Protein AF-A0A7S1Z3T4-F1 (afdb_monomer)

Radius of gyration: 17.26 Å; Cα contacts (8 Å, |Δi|>4): 276; chains: 1; bounding box: 47×29×52 Å

Nearest PDB structures (foldseek):
  5zon-assembly1_B  TM=7.921E-01  e=7.558E-06  Mycobacterium tuberculosis H37Rv
  5yht-assembly1_B  TM=8.057E-01  e=1.072E-04  Mycobacterium tuberculosis H37Rv
  2r8t-assembly1_A  TM=5.528E-01  e=3.075E-02  unclassified
  7txb-assembly2_A  TM=4.928E-01  e=1.270E-02  Mycobacterium tuberculosis
  5a5l-assembly1_A  TM=4.448E-01  e=6.261E-03  Thermosynechococcus vestitus

InterPro domains:
  IPR000760 Inositol monophosphatase-like [PF00459] (2-165)

Foldseek 3Di:
DPLVVVQVLQVVLFQVLLVLLVVQFQVLVVCVPPDNSVVSLLVSQVVSLVSSCVSCCVSAVQAAEAEPNVFDDDPVRVVVSVVCNLCVVPPPDDPDPCPDWHKYKYWYSWAPSVCRSNNHLPIWTKIWIWTADDPPDPDNDIDTAKIWTARSVVRDIDIDGVPGD

Mean predicted aligned error: 7.58 Å

Sequence (165 aa):
RDLQSVLRVAEQAAYEAGEIMTRTAGKIAVAKTKSNARDLVTDSDVKCQGVIKRVISEAFPNDVFLGEEDVGAGSEASALALKDALLEGKDSNCDNDDQKERLLWIVDPIDGTTNFQAGLPLFCASIGVVSLPTSSSSSSIPEVVAGVIYNPVLGEMTSSIRGGG

pLDDT: mean 82.82, std 16.54, range [43.22, 98.75]

Organism: NCBI:txid49249

Secondary structure (DSSP, 8-state):
--HHHHHHHHHHHHHHHHHHHHHHTTHHHHGGGTS-HHHHHHHHHHHHHHHHHHHHHHH-TTSEEEEGGGS-SSHHHHHHHHHHHHHGGG-S----S--PPPEEEEEEEEETHHHHHHT-S--EEEEEEEEPP-TT-S-SS-EEEEEEEEETTTTEEEEEETTT-

Solvent-accessible surface area (backbone atoms only — not comparable to full-atom values): 9166 Å² total; per-residue (Å²): 127,68,60,68,63,51,46,54,51,50,50,49,20,33,50,61,23,27,62,52,46,71,75,47,46,26,54,37,55,70,36,64,84,82,49,66,46,66,62,57,46,55,53,48,40,54,52,20,40,52,48,28,50,49,52,47,40,73,78,40,72,81,42,41,80,46,44,56,92,80,43,60,90,54,72,66,41,50,54,47,56,52,48,48,63,66,51,74,74,66,77,89,81,71,98,59,94,75,81,68,83,39,39,39,39,42,33,38,46,52,45,44,56,70,30,30,40,67,46,44,84,59,36,28,24,37,40,40,32,28,41,48,56,49,101,85,46,95,45,90,61,70,40,77,42,34,39,33,40,28,28,54,78,78,70,45,73,52,68,38,38,66,95,67,99

Structure (mmCIF, N/CA/C/O backbone):
data_AF-A0A7S1Z3T4-F1
#
_entry.id   AF-A0A7S1Z3T4-F1
#
loop_
_atom_site.group_PDB
_atom_site.id
_atom_site.type_symbol
_atom_site.label_atom_id
_atom_site.label_alt_id
_atom_site.label_comp_id
_atom_site.label_asym_id
_atom_site.label_entity_id
_atom_site.label_seq_id
_atom_site.pdbx_PDB_ins_code
_atom_site.Cartn_x
_atom_site.Cartn_y
_atom_sit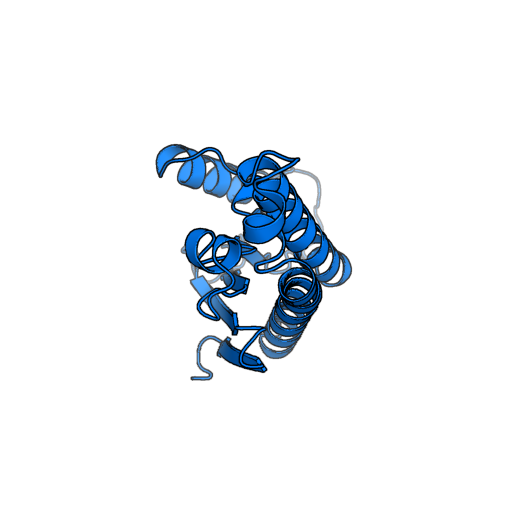e.Cartn_z
_atom_site.occupancy
_atom_site.B_iso_or_equiv
_atom_site.auth_seq_id
_atom_site.auth_comp_id
_atom_site.auth_asym_id
_atom_site.auth_atom_id
_atom_site.pdbx_PDB_model_num
ATOM 1 N N . ARG A 1 1 ? 10.746 -3.317 -16.299 1.00 79.31 1 ARG A N 1
ATOM 2 C CA . ARG A 1 1 ? 10.196 -4.497 -15.553 1.00 79.31 1 ARG A CA 1
ATOM 3 C C . ARG A 1 1 ? 8.751 -4.748 -16.014 1.00 79.31 1 ARG A C 1
ATOM 5 O O . ARG A 1 1 ? 8.148 -3.795 -16.482 1.00 79.31 1 ARG A O 1
ATOM 12 N N . ASP A 1 2 ? 8.180 -5.959 -15.911 1.00 90.00 2 ASP A N 1
ATOM 13 C CA . ASP A 1 2 ? 6.739 -6.162 -16.190 1.00 90.00 2 ASP A CA 1
ATOM 14 C C . ASP A 1 2 ? 5.878 -5.434 -15.141 1.00 90.00 2 ASP A C 1
ATOM 16 O O . ASP A 1 2 ? 5.892 -5.813 -13.968 1.00 90.00 2 ASP A O 1
ATOM 20 N N . LEU A 1 3 ? 5.132 -4.404 -15.555 1.00 92.94 3 LEU A N 1
ATOM 21 C CA . LEU A 1 3 ? 4.294 -3.603 -14.655 1.00 92.94 3 LEU A CA 1
ATOM 22 C C . LEU A 1 3 ? 3.126 -4.398 -14.067 1.00 92.94 3 LEU A C 1
ATOM 24 O O . LEU A 1 3 ? 2.694 -4.096 -12.959 1.00 92.94 3 LEU A O 1
ATOM 28 N N . GLN A 1 4 ? 2.659 -5.450 -14.744 1.00 95.56 4 GLN A N 1
ATOM 29 C CA . GLN A 1 4 ? 1.612 -6.312 -14.195 1.00 95.56 4 GLN A CA 1
ATOM 30 C C . GLN A 1 4 ? 2.127 -7.112 -12.994 1.00 95.56 4 GLN A C 1
ATOM 32 O O . GLN A 1 4 ? 1.425 -7.263 -11.997 1.00 95.56 4 GLN A O 1
ATOM 37 N N . SER A 1 5 ? 3.373 -7.596 -13.041 1.00 95.56 5 SER A N 1
ATOM 38 C CA . SER A 1 5 ? 4.013 -8.211 -11.871 1.00 95.56 5 SER A CA 1
ATOM 39 C C . SER A 1 5 ? 4.176 -7.239 -10.700 1.00 95.56 5 SER A C 1
ATOM 41 O O . SER A 1 5 ? 3.948 -7.627 -9.558 1.00 95.56 5 SER A O 1
ATOM 43 N N . VAL A 1 6 ? 4.516 -5.978 -10.983 1.00 96.44 6 VAL A N 1
ATOM 44 C CA . VAL A 1 6 ? 4.666 -4.921 -9.971 1.00 96.44 6 VAL A CA 1
ATOM 45 C C . VAL A 1 6 ? 3.327 -4.630 -9.301 1.00 96.44 6 VAL A C 1
ATOM 47 O O . VAL A 1 6 ? 3.257 -4.618 -8.075 1.00 96.44 6 VAL A O 1
ATOM 50 N N . LEU A 1 7 ? 2.266 -4.468 -10.097 1.00 97.44 7 LEU A N 1
ATOM 51 C CA . LEU A 1 7 ? 0.920 -4.213 -9.594 1.00 97.44 7 LEU A CA 1
ATOM 52 C C . LEU A 1 7 ? 0.443 -5.336 -8.672 1.00 97.44 7 LEU A C 1
ATOM 54 O O . LEU A 1 7 ? 0.034 -5.057 -7.554 1.00 97.44 7 LEU A O 1
ATOM 58 N N . ARG A 1 8 ? 0.590 -6.603 -9.082 1.00 98.19 8 ARG A N 1
ATOM 59 C CA . ARG A 1 8 ? 0.176 -7.752 -8.256 1.00 98.19 8 ARG A CA 1
ATOM 60 C C . ARG A 1 8 ? 0.863 -7.785 -6.892 1.00 98.19 8 ARG A C 1
ATOM 62 O O . ARG A 1 8 ? 0.231 -8.124 -5.898 1.00 98.19 8 ARG A O 1
ATOM 69 N N . VAL A 1 9 ? 2.151 -7.441 -6.836 1.00 98.50 9 VAL A N 1
ATOM 70 C CA . VAL A 1 9 ? 2.892 -7.365 -5.566 1.00 98.50 9 VAL A CA 1
ATOM 71 C C . VAL A 1 9 ? 2.387 -6.201 -4.713 1.00 98.50 9 VAL A C 1
ATOM 73 O O . VAL A 1 9 ? 2.207 -6.374 -3.511 1.00 98.50 9 VAL A O 1
ATOM 76 N N . ALA A 1 10 ? 2.110 -5.043 -5.320 1.00 98.44 10 ALA A N 1
ATOM 77 C CA . ALA A 1 10 ? 1.526 -3.899 -4.622 1.00 98.44 10 ALA A CA 1
ATOM 78 C C . ALA A 1 10 ? 0.142 -4.235 -4.032 1.00 98.44 10 ALA A C 1
ATOM 80 O O . ALA A 1 10 ? -0.113 -3.978 -2.859 1.00 98.44 10 ALA A O 1
ATOM 81 N N . GLU A 1 11 ? -0.727 -4.864 -4.824 1.00 98.69 11 GLU A N 1
ATOM 82 C CA . GLU A 1 11 ? -2.065 -5.307 -4.417 1.00 98.69 11 GLU A CA 1
ATOM 83 C C . GLU A 1 11 ? -1.996 -6.327 -3.276 1.00 98.69 11 GLU A C 1
ATOM 85 O O . GLU A 1 11 ? -2.700 -6.182 -2.275 1.00 98.69 11 GLU A O 1
ATOM 90 N N . GLN A 1 12 ? -1.100 -7.316 -3.374 1.00 98.75 12 GLN A N 1
ATOM 91 C CA . GLN A 1 12 ? -0.876 -8.282 -2.299 1.00 98.75 12 GLN A CA 1
ATOM 92 C C . GLN A 1 12 ? -0.398 -7.597 -1.014 1.00 98.75 12 GLN A C 1
ATOM 94 O O . GLN A 1 12 ? -0.926 -7.873 0.063 1.00 98.75 12 GLN A O 1
ATOM 99 N N . ALA A 1 13 ? 0.580 -6.697 -1.114 1.00 98.69 13 ALA A N 1
ATOM 100 C CA . ALA A 1 13 ? 1.125 -5.997 0.042 1.00 98.69 13 ALA A CA 1
ATOM 101 C C . ALA A 1 13 ? 0.051 -5.146 0.744 1.00 98.69 13 ALA A C 1
ATOM 103 O O . ALA A 1 13 ? -0.089 -5.210 1.967 1.00 98.69 13 ALA A O 1
ATOM 104 N N . ALA A 1 14 ? -0.754 -4.412 -0.031 1.00 98.69 14 ALA A N 1
ATOM 105 C CA . ALA A 1 14 ? -1.878 -3.634 0.482 1.00 98.69 14 ALA A CA 1
ATOM 106 C C . ALA A 1 14 ? -2.938 -4.532 1.143 1.00 98.69 14 ALA A C 1
ATOM 108 O O . ALA A 1 14 ? -3.415 -4.224 2.237 1.00 98.69 14 ALA A O 1
ATOM 109 N N . TYR A 1 15 ? -3.271 -5.668 0.520 1.00 98.69 15 TYR A N 1
ATOM 110 C CA . TYR A 1 15 ? -4.219 -6.636 1.069 1.00 98.69 15 TYR A CA 1
ATOM 111 C C . TYR A 1 15 ? -3.764 -7.188 2.428 1.00 98.69 15 TYR A C 1
ATOM 113 O O 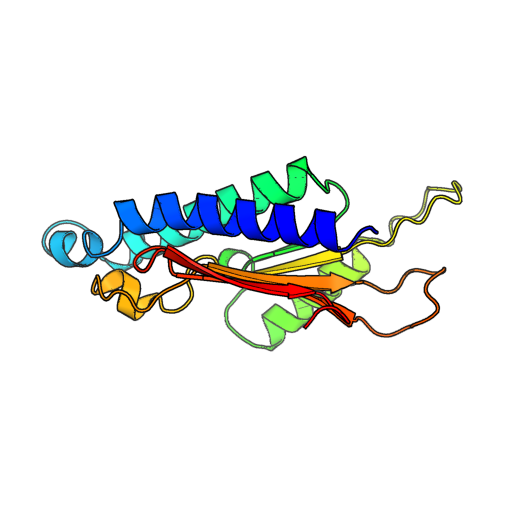. TYR A 1 15 ? -4.533 -7.178 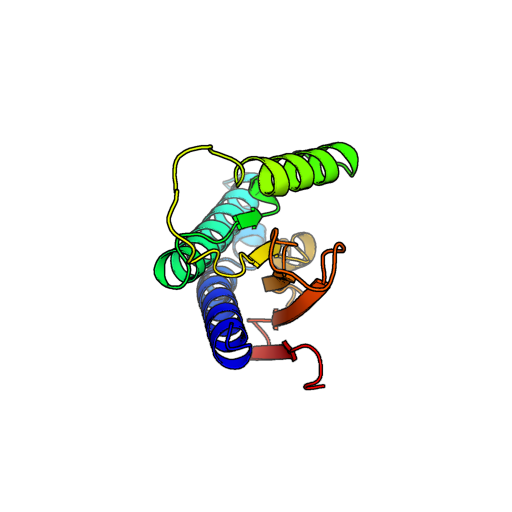3.392 1.00 98.69 15 TYR A O 1
ATOM 121 N N . GLU A 1 16 ? -2.501 -7.611 2.535 1.00 98.56 16 GLU A N 1
ATOM 122 C CA . GLU A 1 16 ? -1.937 -8.142 3.782 1.00 98.56 16 GLU A CA 1
ATOM 123 C C . GLU A 1 16 ? -1.886 -7.088 4.901 1.00 98.56 16 GLU A C 1
ATOM 125 O O . GLU A 1 16 ? -2.143 -7.416 6.063 1.00 98.56 16 GLU A O 1
ATOM 130 N N . ALA A 1 17 ? -1.628 -5.818 4.573 1.00 98.12 17 ALA A N 1
ATOM 131 C CA . ALA A 1 17 ? -1.758 -4.720 5.532 1.00 98.12 17 ALA A CA 1
ATOM 132 C C . ALA A 1 17 ? -3.214 -4.528 5.983 1.00 98.12 17 ALA A C 1
ATOM 134 O O . ALA A 1 17 ? -3.494 -4.406 7.176 1.00 98.12 17 ALA A O 1
ATOM 135 N N . GLY A 1 18 ? -4.167 -4.583 5.053 1.00 97.62 18 GLY A N 1
ATOM 136 C CA . GLY A 1 18 ? -5.591 -4.462 5.356 1.00 97.62 18 GLY A CA 1
ATOM 137 C C . GLY A 1 18 ? -6.126 -5.539 6.308 1.00 97.62 18 GLY A C 1
ATOM 138 O O . GLY A 1 18 ? -6.964 -5.254 7.169 1.00 97.62 18 GLY A O 1
ATOM 139 N N . GLU A 1 19 ? -5.594 -6.759 6.236 1.00 97.06 19 GLU A N 1
ATOM 140 C CA . GLU A 1 19 ? -5.876 -7.829 7.205 1.00 97.06 19 GLU A CA 1
ATOM 141 C C . GLU A 1 19 ? -5.432 -7.467 8.633 1.00 97.06 19 GLU A C 1
ATOM 143 O O . GLU A 1 19 ? -6.025 -7.917 9.617 1.00 97.06 19 GLU A O 1
ATOM 148 N N . ILE A 1 20 ? -4.376 -6.669 8.787 1.00 95.31 20 ILE A N 1
ATOM 149 C CA . ILE A 1 20 ? -3.951 -6.155 10.094 1.00 95.31 20 ILE A CA 1
ATOM 150 C C . ILE A 1 20 ? -4.917 -5.055 10.538 1.00 95.31 20 ILE A C 1
ATOM 152 O O . ILE A 1 20 ? -5.450 -5.135 11.649 1.00 95.31 20 ILE A O 1
ATOM 156 N N . MET A 1 21 ? -5.212 -4.093 9.659 1.00 95.00 21 MET A N 1
ATOM 157 C CA . MET A 1 21 ? -6.090 -2.959 9.964 1.00 95.00 21 MET A CA 1
ATOM 158 C C . MET A 1 21 ? -7.481 -3.395 10.433 1.00 95.00 21 MET A C 1
ATOM 160 O O . MET A 1 21 ? -7.982 -2.900 11.441 1.00 95.00 21 MET A O 1
ATOM 164 N N . THR A 1 22 ? -8.114 -4.352 9.750 1.00 93.31 22 THR A N 1
ATOM 165 C CA . THR A 1 22 ? -9.467 -4.828 10.106 1.00 93.31 22 THR A CA 1
ATOM 166 C C . THR A 1 22 ? -9.524 -5.464 11.494 1.00 93.31 22 THR A C 1
ATOM 168 O O . THR A 1 22 ? -10.562 -5.435 12.159 1.00 93.31 22 THR A O 1
ATOM 171 N N . ARG A 1 23 ? -8.404 -6.007 11.984 1.00 90.50 23 ARG A N 1
ATOM 172 C CA . ARG A 1 23 ? -8.319 -6.618 13.316 1.00 90.50 23 ARG A CA 1
ATOM 173 C C . ARG A 1 23 ? -8.101 -5.599 14.426 1.00 90.50 23 ARG A C 1
ATOM 175 O O . ARG A 1 23 ? -8.382 -5.944 15.578 1.00 90.50 23 ARG A O 1
ATOM 182 N N . THR A 1 24 ? -7.626 -4.394 14.128 1.00 87.12 24 THR A N 1
ATOM 183 C CA . THR A 1 24 ? -7.221 -3.389 15.127 1.00 87.12 24 THR A CA 1
ATOM 184 C C . THR A 1 24 ? -8.052 -2.102 15.088 1.00 87.12 24 THR A C 1
ATOM 186 O O . THR A 1 24 ? -8.191 -1.455 16.131 1.00 87.12 24 THR A O 1
ATOM 189 N N . ALA A 1 25 ? -8.686 -1.774 13.957 1.00 85.25 25 ALA A N 1
ATOM 190 C CA . ALA A 1 25 ? -9.523 -0.585 13.783 1.00 85.25 25 ALA A CA 1
ATOM 191 C C . ALA A 1 25 ? -10.609 -0.464 14.866 1.00 85.25 25 ALA A C 1
ATOM 193 O O . ALA A 1 25 ? -11.246 -1.447 15.255 1.00 85.25 25 ALA A O 1
ATOM 194 N N . GLY A 1 26 ? -10.809 0.747 15.398 1.00 73.56 26 GLY A N 1
ATOM 195 C CA . GLY A 1 26 ? -11.815 1.045 16.430 1.00 73.56 26 GLY A CA 1
ATOM 196 C C . GLY A 1 26 ? -11.580 0.406 17.812 1.00 73.56 2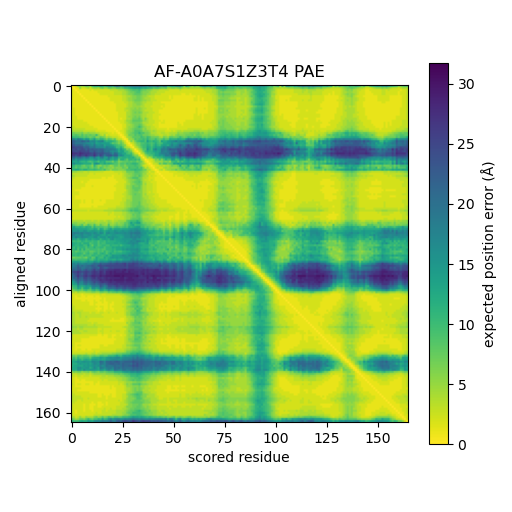6 GLY A C 1
ATOM 197 O O . GLY A 1 26 ? -12.064 0.930 18.819 1.00 73.56 26 GLY A O 1
ATOM 198 N N . LYS A 1 27 ? -10.773 -0.659 17.927 1.00 71.38 27 LYS A N 1
ATOM 199 C CA . LYS A 1 27 ? -10.372 -1.241 19.225 1.00 71.38 27 LYS A CA 1
ATOM 200 C C . LYS A 1 27 ? -9.494 -0.279 20.029 1.00 71.38 27 LYS A C 1
ATOM 202 O O . LYS A 1 27 ? -9.501 -0.313 21.257 1.00 71.38 27 LYS A O 1
ATOM 207 N N . ILE A 1 28 ? -8.829 0.638 19.333 1.00 61.19 28 ILE A N 1
ATOM 208 C CA . ILE A 1 28 ? -8.048 1.749 19.884 1.00 61.19 28 ILE A CA 1
ATOM 209 C C . ILE A 1 28 ? -8.949 2.746 20.631 1.00 61.19 28 ILE A C 1
ATOM 211 O O . ILE A 1 28 ? -8.613 3.185 21.732 1.00 61.19 28 ILE A O 1
ATOM 215 N N . ALA A 1 29 ? -10.134 3.059 20.090 1.00 55.97 29 ALA A N 1
ATOM 216 C CA . ALA A 1 29 ? -11.106 3.928 20.753 1.00 55.97 29 ALA A CA 1
ATOM 217 C C . ALA A 1 29 ? -11.713 3.291 22.015 1.00 55.97 29 ALA A C 1
ATOM 219 O O . ALA A 1 29 ? -11.966 4.001 22.990 1.00 55.97 29 ALA A O 1
ATOM 220 N N . VAL A 1 30 ? -11.907 1.966 22.028 1.00 55.03 30 VAL A N 1
ATOM 221 C CA . VAL A 1 30 ? -12.422 1.219 23.195 1.00 55.03 30 VAL A CA 1
ATOM 222 C C . VAL A 1 30 ? -11.367 1.110 24.306 1.00 55.03 30 VAL A C 1
ATOM 224 O O . VAL A 1 30 ? -11.696 1.177 25.492 1.00 55.03 30 VAL A O 1
ATOM 227 N N . ALA A 1 31 ? -10.084 1.028 23.942 1.00 52.34 31 ALA A N 1
ATOM 228 C CA . ALA A 1 31 ? -8.959 0.938 24.875 1.00 52.34 31 ALA A CA 1
ATOM 229 C C . ALA A 1 31 ? -8.613 2.255 25.606 1.00 52.34 31 ALA A C 1
ATOM 231 O O . ALA A 1 31 ? -7.735 2.250 26.475 1.00 52.34 31 ALA A O 1
ATOM 232 N N . LYS A 1 32 ? -9.350 3.354 25.346 1.00 50.97 32 LYS A N 1
ATOM 233 C CA . LYS A 1 32 ? -9.231 4.673 26.016 1.00 50.97 32 LYS A CA 1
ATOM 234 C C . LYS A 1 32 ? -9.224 4.628 27.552 1.00 50.97 32 LYS A C 1
ATOM 236 O O . LYS A 1 32 ? -8.887 5.621 28.184 1.00 50.97 32 LYS A O 1
ATOM 241 N N . THR A 1 33 ? -9.606 3.507 28.161 1.00 51.47 33 THR A N 1
ATOM 242 C CA . THR A 1 33 ? -9.640 3.322 29.617 1.00 51.47 33 THR A CA 1
ATOM 243 C C . THR A 1 33 ? -8.382 2.682 30.217 1.00 51.47 33 THR A C 1
ATOM 245 O O . THR A 1 33 ? -8.280 2.665 31.442 1.00 51.47 33 THR A O 1
ATOM 248 N N . LYS A 1 34 ? -7.424 2.162 29.424 1.00 52.75 34 LYS A N 1
ATOM 249 C CA . LYS A 1 34 ? -6.225 1.467 29.958 1.00 52.75 34 LYS A CA 1
ATOM 250 C C . LYS A 1 34 ? -4.903 1.688 29.199 1.00 52.75 34 LYS A C 1
ATOM 252 O O . LYS A 1 34 ? -3.857 1.445 29.791 1.00 52.75 34 LYS A O 1
ATOM 257 N N . SER A 1 35 ? -4.914 2.158 27.949 1.00 53.34 35 SER A N 1
ATOM 258 C CA . SER A 1 35 ? -3.706 2.410 27.135 1.00 53.34 35 SER A CA 1
ATOM 259 C C . SER A 1 35 ? -3.845 3.699 26.319 1.00 53.34 35 SER A C 1
ATOM 261 O O . SER A 1 35 ? -4.945 4.028 25.871 1.00 53.34 35 SER A O 1
ATOM 263 N N . ASN A 1 36 ? -2.751 4.440 26.120 1.00 63.72 36 ASN A N 1
ATOM 264 C CA . ASN A 1 36 ? -2.769 5.670 25.331 1.00 63.72 36 ASN A CA 1
ATOM 265 C C . ASN A 1 36 ? -3.058 5.326 23.860 1.00 63.72 36 ASN A C 1
ATOM 267 O O . ASN A 1 36 ? -2.333 4.555 23.240 1.00 63.72 36 ASN A O 1
ATOM 271 N N . ALA A 1 37 ? -4.145 5.868 23.310 1.00 60.75 37 ALA A N 1
ATOM 272 C CA . ALA A 1 37 ? -4.633 5.532 21.971 1.00 60.75 37 ALA A CA 1
ATOM 273 C C . ALA A 1 37 ? -3.591 5.783 20.869 1.00 60.75 37 ALA A C 1
ATOM 275 O O . ALA A 1 37 ? -3.580 5.064 19.878 1.00 60.75 37 ALA A O 1
ATOM 276 N N . ARG A 1 38 ? -2.704 6.768 21.061 1.00 65.69 38 ARG A N 1
ATOM 277 C CA . ARG A 1 38 ? -1.605 7.055 20.131 1.00 65.69 38 ARG A CA 1
ATOM 278 C C . ARG A 1 38 ? -0.624 5.890 20.003 1.00 65.69 38 ARG A C 1
ATOM 280 O O . ARG A 1 38 ? -0.235 5.567 18.894 1.00 65.69 38 ARG A O 1
ATOM 287 N N . ASP A 1 39 ? -0.313 5.210 21.103 1.00 67.69 39 ASP A N 1
ATOM 288 C CA . ASP A 1 39 ? 0.680 4.130 21.102 1.00 67.69 39 ASP A CA 1
ATOM 289 C C . ASP A 1 39 ? 0.183 2.903 20.315 1.00 67.69 39 ASP A C 1
ATOM 291 O O . ASP A 1 39 ? 0.956 2.234 19.638 1.00 67.69 39 ASP A O 1
ATOM 295 N N . LEU A 1 40 ? -1.126 2.621 20.357 1.00 69.50 40 LEU A N 1
ATOM 296 C CA . LEU A 1 40 ? -1.737 1.510 19.608 1.00 69.50 40 LEU A CA 1
ATOM 297 C C . LEU A 1 40 ? -1.831 1.771 18.101 1.00 69.50 40 LEU A C 1
ATOM 299 O O . LEU A 1 40 ? -1.898 0.834 17.304 1.00 69.50 40 LEU A O 1
ATOM 303 N N . VAL A 1 41 ? -1.908 3.045 17.734 1.00 73.00 41 VAL A N 1
ATOM 304 C CA . VAL A 1 41 ? -1.956 3.494 16.344 1.00 73.00 41 VAL A CA 1
ATOM 305 C C . VAL A 1 41 ? -0.591 3.293 15.737 1.00 73.00 41 VAL A C 1
ATOM 307 O O . VAL A 1 41 ? -0.471 2.471 14.844 1.00 73.00 41 VAL A O 1
ATOM 310 N N . THR A 1 42 ? 0.434 3.874 16.361 1.00 79.62 42 THR A N 1
ATOM 311 C CA . THR A 1 42 ? 1.829 3.687 15.962 1.00 79.62 42 THR A CA 1
ATOM 312 C C . THR A 1 42 ? 2.206 2.203 15.872 1.00 79.62 42 THR A C 1
ATOM 314 O O . THR A 1 42 ? 2.867 1.794 14.928 1.00 79.62 42 THR A O 1
ATOM 317 N N . ASP A 1 43 ? 1.734 1.346 16.785 1.00 87.62 43 ASP A N 1
ATOM 318 C CA . ASP A 1 43 ? 1.947 -0.107 16.678 1.00 87.62 43 ASP A CA 1
ATOM 319 C C . ASP A 1 43 ? 1.246 -0.742 15.457 1.00 87.62 43 ASP A C 1
ATOM 321 O O . ASP A 1 43 ? 1.789 -1.654 14.831 1.00 87.62 43 ASP A O 1
ATOM 325 N N . SER A 1 44 ? 0.048 -0.275 15.095 1.00 91.06 44 SER A N 1
ATOM 326 C CA . SER A 1 44 ? -0.670 -0.750 13.903 1.00 91.06 44 SER A CA 1
ATOM 327 C C . SER A 1 44 ? -0.005 -0.271 12.613 1.00 91.06 44 SER A C 1
ATOM 329 O O . SER A 1 44 ? 0.178 -1.091 11.711 1.00 91.06 44 SER A O 1
ATOM 331 N N . ASP A 1 45 ? 0.396 0.998 12.549 1.00 91.56 45 ASP A N 1
ATOM 332 C CA . ASP A 1 45 ? 1.133 1.595 11.430 1.00 91.56 45 ASP A CA 1
ATOM 333 C C . ASP A 1 45 ? 2.451 0.851 11.183 1.00 91.56 45 ASP A C 1
ATOM 335 O O . ASP A 1 45 ? 2.671 0.316 10.094 1.00 91.56 45 ASP A O 1
ATOM 339 N N . VAL A 1 46 ? 3.266 0.660 12.228 1.00 92.44 46 VAL A N 1
ATOM 340 C CA . VAL A 1 46 ? 4.533 -0.090 12.156 1.00 92.44 46 VAL A CA 1
ATOM 341 C C . VAL A 1 46 ? 4.324 -1.530 11.673 1.00 92.44 46 VAL A C 1
ATOM 343 O O . VAL A 1 46 ? 5.101 -2.036 10.858 1.00 92.44 46 VAL A O 1
ATOM 346 N N . LYS A 1 47 ? 3.272 -2.217 12.135 1.00 95.44 47 LYS A N 1
ATOM 347 C CA . LYS A 1 47 ? 2.958 -3.589 11.691 1.00 95.44 47 LYS A CA 1
ATOM 348 C C . LYS A 1 47 ? 2.526 -3.644 10.229 1.00 95.44 47 LYS A C 1
ATOM 350 O O . LYS A 1 47 ? 2.958 -4.547 9.509 1.00 95.44 47 LYS A O 1
ATOM 355 N N . CYS A 1 48 ? 1.694 -2.699 9.797 1.00 96.88 48 CYS A N 1
ATOM 356 C CA . CYS A 1 48 ? 1.260 -2.588 8.408 1.00 96.88 48 CYS A CA 1
ATOM 357 C C . CYS A 1 48 ? 2.453 -2.268 7.497 1.00 96.88 48 CYS A C 1
ATOM 359 O O . CYS A 1 48 ? 2.689 -2.984 6.525 1.00 96.88 48 CYS A O 1
ATOM 361 N N . GLN A 1 49 ? 3.290 -1.294 7.854 1.00 97.62 49 GLN A N 1
ATOM 362 C CA . GLN A 1 49 ? 4.506 -0.989 7.100 1.00 97.62 49 GLN A CA 1
ATOM 363 C C . GLN A 1 49 ? 5.448 -2.197 7.027 1.00 97.62 49 GLN A C 1
ATOM 365 O O . GLN A 1 49 ? 5.966 -2.519 5.958 1.00 97.62 49 GLN A O 1
ATOM 370 N N . GLY A 1 50 ? 5.635 -2.906 8.143 1.00 97.31 50 GLY A N 1
ATOM 371 C CA . GLY A 1 50 ? 6.481 -4.095 8.207 1.00 97.31 50 GLY A CA 1
ATOM 372 C C . GLY A 1 50 ? 6.027 -5.211 7.263 1.00 97.31 50 GLY A C 1
ATOM 373 O O . GLY A 1 50 ? 6.864 -5.810 6.583 1.00 97.31 50 GLY A O 1
ATOM 374 N N . VAL A 1 51 ? 4.718 -5.480 7.177 1.00 98.31 51 VAL A N 1
ATOM 375 C CA . VAL A 1 51 ? 4.200 -6.508 6.260 1.00 98.31 51 VAL A CA 1
ATOM 376 C C . VAL A 1 51 ? 4.334 -6.080 4.798 1.00 98.31 51 VAL A C 1
ATOM 378 O O . VAL A 1 51 ? 4.779 -6.886 3.981 1.00 98.31 51 VAL A O 1
ATOM 381 N N . ILE A 1 52 ? 4.057 -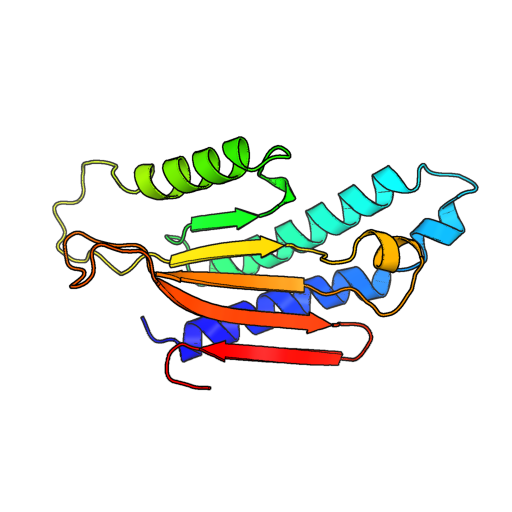4.809 4.484 1.00 98.44 52 ILE A N 1
ATOM 382 C CA . ILE A 1 52 ? 4.203 -4.265 3.126 1.00 98.44 52 ILE A CA 1
ATOM 383 C C . ILE A 1 52 ? 5.668 -4.357 2.684 1.00 98.44 52 ILE A C 1
ATOM 385 O O . ILE A 1 52 ? 5.965 -4.895 1.615 1.00 98.44 52 ILE A O 1
ATOM 389 N N . LYS A 1 53 ? 6.595 -3.898 3.532 1.00 97.75 53 LYS A N 1
ATOM 390 C CA . LYS A 1 53 ? 8.038 -3.949 3.273 1.00 97.75 53 LYS A CA 1
ATOM 391 C C . LYS A 1 53 ? 8.513 -5.375 3.031 1.00 97.75 53 LYS A C 1
ATOM 393 O O . LYS A 1 53 ? 9.232 -5.610 2.067 1.00 97.75 53 LYS A O 1
ATOM 398 N N . ARG A 1 54 ? 8.077 -6.338 3.851 1.00 98.12 54 ARG A N 1
ATOM 399 C CA . ARG A 1 54 ? 8.416 -7.757 3.668 1.00 98.12 54 ARG A CA 1
ATOM 400 C C . ARG A 1 54 ? 7.972 -8.271 2.297 1.00 98.12 54 ARG A C 1
ATOM 402 O O . ARG A 1 54 ? 8.807 -8.805 1.574 1.00 98.12 54 ARG A O 1
ATOM 409 N N . VAL A 1 55 ? 6.699 -8.091 1.934 1.00 98.56 55 VAL A N 1
ATOM 410 C CA . VAL A 1 55 ? 6.148 -8.574 0.652 1.00 98.56 55 VAL A CA 1
ATOM 411 C C . VAL A 1 55 ? 6.911 -7.976 -0.535 1.00 98.56 55 VAL A C 1
ATOM 413 O O . VAL A 1 55 ? 7.291 -8.697 -1.459 1.00 98.56 55 VAL A O 1
ATOM 416 N N . ILE A 1 56 ? 7.197 -6.671 -0.491 1.00 97.19 56 ILE A N 1
ATOM 417 C CA . ILE A 1 56 ? 7.952 -5.985 -1.546 1.00 97.19 56 ILE A CA 1
ATOM 418 C C . ILE A 1 56 ? 9.394 -6.494 -1.609 1.00 97.19 56 ILE A C 1
ATOM 420 O O . ILE A 1 56 ? 9.861 -6.833 -2.692 1.00 97.19 56 ILE A O 1
ATOM 424 N N . SER A 1 57 ? 10.105 -6.577 -0.482 1.00 94.50 57 SER A N 1
ATOM 425 C CA . SER A 1 57 ? 11.513 -6.994 -0.455 1.00 94.50 57 SER A CA 1
ATOM 426 C C . SER A 1 57 ? 11.716 -8.468 -0.821 1.00 94.50 57 SER A C 1
ATOM 428 O O . SER A 1 57 ? 12.742 -8.803 -1.410 1.00 94.50 57 SER A O 1
ATOM 430 N N . GLU A 1 58 ? 10.754 -9.346 -0.525 1.00 96.38 58 GLU A N 1
ATOM 431 C CA . GLU A 1 58 ? 10.774 -10.750 -0.961 1.00 96.38 58 GLU A CA 1
ATOM 432 C C . GLU A 1 58 ? 10.664 -10.871 -2.491 1.00 96.38 58 GLU A C 1
ATOM 434 O O . GLU A 1 58 ? 11.352 -11.693 -3.099 1.00 96.38 58 GLU A O 1
ATOM 439 N N . ALA A 1 59 ? 9.838 -10.036 -3.129 1.00 95.50 59 ALA A N 1
ATOM 440 C CA . ALA A 1 59 ? 9.673 -10.028 -4.583 1.00 95.50 59 ALA A CA 1
ATOM 441 C C . ALA A 1 59 ? 10.775 -9.234 -5.311 1.00 95.50 59 ALA A C 1
ATOM 443 O O . ALA A 1 59 ? 11.215 -9.613 -6.402 1.00 95.50 59 ALA A O 1
ATOM 444 N N . PHE A 1 60 ? 11.214 -8.122 -4.720 1.00 93.25 60 PHE A N 1
ATOM 445 C CA . PHE A 1 60 ? 12.094 -7.126 -5.326 1.00 93.25 60 PHE A CA 1
ATOM 446 C C . PHE A 1 60 ? 13.172 -6.646 -4.332 1.00 93.25 60 PHE A C 1
ATOM 448 O O . PHE A 1 60 ? 13.137 -5.508 -3.866 1.00 93.25 60 PHE A O 1
ATOM 455 N N . PRO A 1 61 ? 14.185 -7.478 -4.034 1.00 90.38 61 PRO A N 1
ATOM 456 C CA . PRO A 1 61 ? 15.169 -7.207 -2.977 1.00 90.38 61 PRO A CA 1
ATOM 457 C C . PRO A 1 61 ? 16.083 -5.996 -3.228 1.00 90.38 61 PRO A C 1
ATOM 459 O O . PRO A 1 61 ? 16.702 -5.500 -2.295 1.00 90.38 61 PRO A O 1
ATOM 462 N N . ASN A 1 62 ? 16.177 -5.520 -4.474 1.00 85.75 62 ASN A N 1
ATOM 463 C CA . ASN A 1 62 ? 17.046 -4.399 -4.863 1.00 85.75 62 ASN A CA 1
ATOM 464 C C . ASN A 1 62 ? 16.296 -3.060 -4.990 1.00 85.75 62 ASN A C 1
ATOM 466 O O . ASN A 1 62 ? 16.906 -2.033 -5.322 1.00 85.75 62 ASN A O 1
ATOM 470 N N . ASP A 1 63 ? 14.977 -3.081 -4.802 1.00 89.75 63 ASP A N 1
ATOM 471 C CA . ASP A 1 63 ? 14.152 -1.881 -4.845 1.00 89.75 63 ASP A CA 1
ATOM 472 C C . ASP A 1 63 ? 14.251 -1.088 -3.550 1.00 89.75 63 ASP A C 1
ATOM 474 O O . ASP A 1 63 ? 14.616 -1.608 -2.496 1.00 89.75 63 ASP A O 1
ATOM 478 N N . VAL A 1 64 ? 13.910 0.191 -3.644 1.00 89.62 64 VAL A N 1
ATOM 479 C CA . VAL A 1 64 ? 13.922 1.096 -2.503 1.00 89.62 64 VAL A CA 1
ATOM 480 C C . VAL A 1 64 ? 12.532 1.184 -1.899 1.00 89.62 64 VAL A C 1
ATOM 482 O O . VAL A 1 64 ? 11.544 1.328 -2.616 1.00 89.62 64 VAL A O 1
ATOM 485 N N . PHE A 1 65 ? 12.468 1.130 -0.575 1.00 91.88 65 PHE A N 1
ATOM 486 C CA . PHE A 1 65 ? 11.244 1.284 0.196 1.00 91.88 65 PHE A CA 1
ATOM 487 C C . PHE A 1 65 ? 11.286 2.606 0.962 1.00 91.88 65 PHE A C 1
ATOM 489 O O . PHE A 1 65 ? 12.262 2.870 1.662 1.00 91.88 65 PHE A O 1
ATOM 496 N N . LEU A 1 66 ? 10.231 3.405 0.845 1.00 91.50 66 LEU A N 1
ATOM 497 C CA . LEU A 1 66 ? 10.047 4.664 1.556 1.00 91.50 66 LEU A CA 1
ATOM 498 C C . LEU A 1 66 ? 8.660 4.660 2.202 1.00 91.50 66 LEU A C 1
ATOM 500 O O . LEU A 1 66 ? 7.665 4.930 1.533 1.00 91.50 66 LEU A O 1
ATOM 504 N N . GLY A 1 67 ? 8.604 4.314 3.485 1.00 90.44 67 GLY A N 1
ATOM 505 C CA . GLY A 1 67 ? 7.372 4.335 4.272 1.00 90.44 67 GLY A CA 1
ATOM 506 C C . GLY A 1 67 ? 7.251 5.5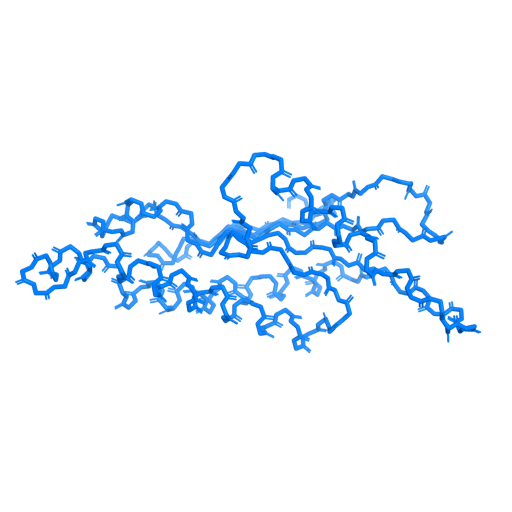93 5.127 1.00 90.44 67 GLY A C 1
ATOM 507 O O . GLY A 1 67 ? 8.271 6.161 5.518 1.00 90.44 67 GLY A O 1
ATOM 508 N N . GLU A 1 68 ? 6.024 6.006 5.445 1.00 85.94 68 GLU A N 1
ATOM 509 C CA . GLU A 1 68 ? 5.754 7.135 6.349 1.00 85.94 68 GLU A CA 1
ATOM 510 C C . GLU A 1 68 ? 6.486 6.998 7.693 1.00 85.94 68 GLU A C 1
ATOM 512 O O . GLU A 1 68 ? 7.131 7.948 8.134 1.00 85.94 68 GLU A O 1
ATOM 517 N N . GLU A 1 69 ? 6.497 5.802 8.293 1.00 83.69 69 GLU A N 1
ATOM 518 C CA . GLU A 1 69 ? 7.101 5.580 9.617 1.00 83.69 69 GLU A CA 1
ATOM 519 C C . GLU A 1 69 ? 8.642 5.647 9.599 1.00 83.69 69 GLU A C 1
ATOM 521 O O . GLU A 1 69 ? 9.273 5.711 10.655 1.00 83.69 69 GLU A O 1
ATOM 526 N N . ASP A 1 70 ? 9.263 5.627 8.412 1.00 78.06 70 ASP A N 1
ATOM 527 C CA . ASP A 1 70 ? 10.719 5.742 8.245 1.00 78.06 70 ASP A CA 1
ATOM 528 C C . ASP A 1 70 ? 11.173 7.213 8.075 1.00 78.06 70 ASP A C 1
ATOM 530 O O . ASP A 1 70 ? 12.376 7.494 8.069 1.00 78.06 70 ASP A O 1
ATOM 534 N N . VAL A 1 71 ? 10.245 8.173 7.942 1.00 75.62 71 VAL A N 1
ATOM 535 C CA . VAL A 1 71 ? 10.547 9.576 7.614 1.00 75.62 71 VAL A CA 1
ATOM 536 C C . VAL A 1 71 ? 10.061 10.516 8.718 1.00 75.62 71 VAL A C 1
ATOM 538 O O . VAL A 1 71 ? 8.928 10.456 9.179 1.00 75.62 71 VAL A O 1
ATOM 541 N N . GLY A 1 72 ? 10.919 11.450 9.138 1.00 69.06 72 GLY A N 1
ATOM 542 C CA . GLY A 1 72 ? 10.501 12.519 10.049 1.00 69.06 72 GLY A CA 1
ATOM 543 C C . GLY A 1 72 ? 9.411 13.408 9.432 1.00 69.06 72 GLY A C 1
ATOM 544 O O . GLY A 1 72 ? 9.380 13.625 8.225 1.00 69.06 72 GLY A O 1
ATOM 545 N N . ALA A 1 73 ? 8.529 13.979 10.252 1.00 67.31 73 ALA A N 1
ATOM 546 C CA . ALA A 1 73 ? 7.471 14.852 9.746 1.00 67.31 73 ALA A CA 1
ATOM 547 C C . ALA A 1 73 ? 8.039 16.079 8.997 1.00 67.31 73 ALA A C 1
ATOM 549 O O . ALA A 1 73 ? 8.893 16.798 9.519 1.00 67.31 73 ALA A O 1
ATOM 550 N N . GLY A 1 74 ? 7.511 16.355 7.800 1.00 67.12 74 GLY A N 1
ATOM 551 C CA . GLY A 1 74 ? 7.815 17.558 7.019 1.00 67.12 74 GLY A CA 1
ATOM 552 C C . GLY A 1 74 ? 8.387 17.288 5.623 1.00 67.12 74 GLY A C 1
ATOM 553 O O . GLY A 1 74 ? 9.013 16.264 5.350 1.00 67.12 74 GLY A O 1
ATOM 554 N N . SER A 1 75 ? 8.189 18.252 4.722 1.00 69.25 75 SER A N 1
ATOM 555 C CA . SER A 1 75 ? 8.607 18.162 3.315 1.00 69.25 75 SER A CA 1
ATOM 556 C C . SER A 1 75 ? 10.124 18.046 3.134 1.00 69.25 75 SER A C 1
ATOM 558 O O . SER A 1 75 ? 10.580 17.396 2.197 1.00 69.25 75 SER A O 1
ATOM 560 N N . GLU A 1 76 ? 10.914 18.637 4.032 1.00 73.94 76 GLU A N 1
ATOM 561 C CA . GLU A 1 76 ? 12.380 18.563 3.992 1.00 73.94 76 GLU A CA 1
ATOM 562 C C . GLU A 1 76 ? 12.900 17.158 4.310 1.00 73.94 76 GLU A C 1
ATOM 564 O O . GLU A 1 76 ? 13.774 16.656 3.603 1.00 73.94 76 GLU A O 1
ATOM 569 N N . ALA A 1 77 ? 12.328 16.498 5.320 1.00 71.06 77 ALA A N 1
ATOM 570 C CA . ALA A 1 77 ? 12.683 15.131 5.689 1.00 71.06 77 ALA A CA 1
ATOM 571 C C . ALA A 1 77 ? 12.301 14.137 4.582 1.00 71.06 77 ALA A C 1
ATOM 573 O O . ALA A 1 77 ? 13.104 13.280 4.221 1.00 71.06 77 ALA A O 1
ATOM 574 N N . SER A 1 78 ? 11.131 14.322 3.961 1.00 68.25 78 SER A N 1
ATOM 575 C CA . SER A 1 78 ? 10.709 13.533 2.794 1.00 68.25 78 SER A CA 1
ATOM 576 C C . SER A 1 78 ? 11.645 13.722 1.597 1.00 68.25 78 SER A C 1
ATOM 578 O O . SER A 1 78 ? 12.021 12.758 0.931 1.00 68.25 78 SER A O 1
ATOM 580 N N . ALA A 1 79 ? 12.068 14.962 1.331 1.00 73.50 79 ALA A N 1
ATOM 581 C CA . ALA A 1 79 ? 13.000 15.260 0.248 1.00 73.50 79 ALA A CA 1
ATOM 582 C C . ALA A 1 79 ? 14.401 14.687 0.503 1.00 73.50 79 ALA A C 1
ATOM 584 O O . ALA A 1 79 ? 15.082 14.305 -0.449 1.00 73.50 79 ALA A O 1
ATOM 585 N N . LEU A 1 80 ? 14.843 14.639 1.762 1.00 73.81 80 LEU A N 1
ATOM 586 C CA . LEU A 1 80 ? 16.116 14.030 2.135 1.00 73.81 80 LEU A CA 1
ATOM 587 C C . LEU A 1 80 ? 16.057 12.506 1.997 1.00 73.81 80 LEU A C 1
ATOM 589 O O . LEU A 1 80 ? 16.897 11.948 1.302 1.00 73.81 80 LEU A O 1
ATOM 593 N N . ALA A 1 81 ? 15.013 11.863 2.525 1.00 69.69 81 ALA A N 1
ATOM 594 C CA . ALA A 1 81 ? 14.815 10.420 2.393 1.00 69.69 81 ALA A CA 1
ATOM 595 C C . ALA A 1 81 ? 14.728 9.981 0.921 1.00 69.69 81 ALA A C 1
ATOM 597 O O . ALA A 1 81 ? 15.306 8.968 0.532 1.00 69.69 81 ALA A O 1
ATOM 598 N N . LEU A 1 82 ? 14.086 10.789 0.066 1.00 73.50 82 LEU A N 1
ATOM 599 C CA . LEU A 1 82 ? 14.084 10.566 -1.380 1.00 73.50 82 LEU A CA 1
ATOM 600 C C . LEU A 1 82 ? 15.485 10.707 -1.994 1.00 73.50 82 LEU A C 1
ATOM 602 O O . LEU A 1 82 ? 15.853 9.923 -2.865 1.00 73.50 82 LEU A O 1
ATOM 606 N N . LYS A 1 83 ? 16.277 11.702 -1.578 1.00 75.69 83 LYS A N 1
ATOM 607 C CA . LYS A 1 83 ? 17.657 11.865 -2.065 1.00 75.69 83 LYS A CA 1
ATOM 608 C C . LYS A 1 83 ? 18.534 10.693 -1.644 1.00 75.69 83 LYS A C 1
ATOM 610 O O . LYS A 1 83 ? 19.257 10.182 -2.491 1.00 75.69 83 LYS A O 1
ATOM 615 N N . ASP A 1 84 ? 18.441 10.247 -0.400 1.00 72.25 84 ASP A N 1
ATOM 616 C CA . ASP A 1 84 ? 19.226 9.123 0.111 1.00 72.25 84 ASP A CA 1
ATOM 617 C C . ASP A 1 84 ? 18.847 7.830 -0.627 1.00 72.25 84 ASP A C 1
ATOM 619 O O . ASP A 1 84 ? 19.717 7.172 -1.195 1.00 72.25 84 ASP A O 1
ATOM 623 N N . ALA A 1 85 ? 17.546 7.570 -0.804 1.00 67.50 85 ALA A N 1
ATOM 624 C CA . ALA A 1 85 ? 17.020 6.486 -1.640 1.00 67.50 85 ALA A CA 1
ATOM 625 C C . ALA A 1 85 ? 17.583 6.484 -3.078 1.00 67.50 85 ALA A C 1
ATOM 627 O O . ALA A 1 85 ? 17.871 5.429 -3.655 1.00 67.50 85 ALA A O 1
ATOM 628 N N . LEU A 1 86 ? 17.749 7.671 -3.672 1.00 69.31 86 LEU A N 1
ATOM 629 C CA . LEU A 1 86 ? 18.321 7.849 -5.010 1.00 69.31 86 LEU A CA 1
ATOM 630 C C . LEU A 1 86 ? 19.855 7.704 -5.036 1.00 69.31 86 LEU A C 1
ATOM 632 O O . LEU A 1 86 ? 20.413 7.356 -6.080 1.00 69.31 86 LEU A O 1
ATOM 636 N N . LEU A 1 87 ? 20.546 7.994 -3.930 1.00 64.38 87 LEU A N 1
ATOM 637 C CA . LEU A 1 87 ? 22.011 8.027 -3.835 1.00 64.38 87 LEU A CA 1
ATOM 638 C C . LEU A 1 87 ? 22.622 6.701 -3.363 1.00 64.38 87 LEU A C 1
ATOM 640 O O . LEU A 1 87 ? 23.664 6.321 -3.893 1.00 64.38 87 LEU A O 1
ATOM 644 N N . GLU A 1 88 ? 21.966 5.957 -2.468 1.00 56.88 88 GLU A N 1
ATOM 645 C CA . GLU A 1 88 ? 22.416 4.642 -1.961 1.00 56.88 88 GLU A CA 1
ATOM 646 C C . GLU A 1 88 ? 22.536 3.569 -3.062 1.00 56.88 88 GLU A C 1
ATOM 648 O O . GLU A 1 88 ? 23.142 2.521 -2.876 1.00 56.88 88 GLU A O 1
ATOM 653 N N . GLY A 1 89 ? 22.012 3.836 -4.263 1.00 52.50 89 GLY A N 1
ATOM 654 C CA . GLY A 1 89 ? 22.225 3.000 -5.448 1.00 52.50 89 GLY A CA 1
ATOM 655 C C . GLY A 1 89 ? 23.580 3.139 -6.137 1.00 52.50 89 GLY A C 1
ATOM 656 O O . GLY A 1 89 ? 23.791 2.469 -7.146 1.00 52.50 89 GLY A O 1
ATOM 657 N N . LYS A 1 90 ? 24.456 4.041 -5.677 1.00 47.72 90 LYS A N 1
ATOM 658 C CA . LYS A 1 90 ? 25.723 4.387 -6.347 1.00 47.72 90 LYS A CA 1
ATOM 659 C C . LYS A 1 90 ? 26.960 3.747 -5.713 1.00 47.72 90 LYS A C 1
ATOM 661 O O . LYS A 1 90 ? 28.061 4.273 -5.878 1.00 47.72 90 LYS A O 1
ATOM 666 N N . ASP A 1 91 ? 26.815 2.611 -5.039 1.00 45.19 91 ASP A N 1
ATOM 667 C CA . ASP A 1 91 ? 27.980 1.868 -4.568 1.00 45.19 91 ASP A CA 1
ATOM 668 C C . ASP A 1 91 ? 28.707 1.159 -5.722 1.00 45.19 91 ASP A C 1
ATOM 670 O O . ASP A 1 91 ? 28.332 0.121 -6.263 1.00 45.19 91 ASP A O 1
ATOM 674 N N . SER A 1 92 ? 29.786 1.838 -6.085 1.00 49.97 92 SER A N 1
ATOM 675 C CA . SER A 1 92 ? 30.922 1.527 -6.939 1.00 49.97 92 SER A CA 1
ATOM 676 C C . SER A 1 92 ? 31.555 0.146 -6.678 1.00 49.97 92 SER A C 1
ATOM 678 O O . SER A 1 92 ? 32.536 0.080 -5.944 1.00 49.97 92 SER A O 1
ATOM 680 N N . ASN A 1 93 ? 31.051 -0.954 -7.264 1.00 44.44 93 ASN A N 1
ATOM 681 C CA . ASN A 1 93 ? 31.896 -2.114 -7.647 1.00 44.44 93 ASN A CA 1
ATOM 682 C C . ASN A 1 93 ? 31.218 -3.229 -8.482 1.00 44.44 93 ASN A C 1
ATOM 684 O O . ASN A 1 93 ? 31.520 -4.410 -8.304 1.00 44.44 93 ASN A O 1
ATOM 688 N N . CYS A 1 94 ? 30.305 -2.914 -9.402 1.00 43.22 94 CYS A N 1
ATOM 689 C CA . CYS A 1 94 ? 29.765 -3.924 -10.317 1.00 43.22 94 CYS A CA 1
ATOM 690 C C . CYS A 1 94 ? 29.999 -3.541 -11.782 1.00 43.22 94 CYS A C 1
ATOM 692 O O . CYS A 1 94 ? 29.165 -2.914 -12.424 1.00 43.22 94 CYS A O 1
ATOM 694 N N . ASP A 1 95 ? 31.121 -4.011 -12.328 1.00 44.28 95 ASP A N 1
ATOM 695 C CA . ASP A 1 95 ? 31.420 -4.072 -13.769 1.00 44.28 95 ASP A CA 1
ATOM 696 C C . ASP A 1 95 ? 30.529 -5.097 -14.519 1.00 44.28 95 ASP A C 1
ATOM 698 O O . ASP A 1 95 ? 30.944 -5.691 -15.512 1.00 44.28 95 ASP A O 1
ATOM 702 N N . ASN A 1 96 ? 29.298 -5.331 -14.052 1.00 46.78 96 ASN A N 1
ATOM 703 C CA . ASN A 1 96 ? 28.339 -6.225 -14.694 1.00 46.78 96 ASN A CA 1
ATOM 704 C C . ASN A 1 96 ? 27.155 -5.404 -15.221 1.00 46.78 96 ASN A C 1
ATOM 706 O O . ASN A 1 96 ? 26.392 -4.816 -14.458 1.00 46.78 96 ASN A O 1
ATOM 710 N N . ASP A 1 97 ? 27.028 -5.411 -16.544 1.00 47.03 97 ASP A N 1
ATOM 711 C CA . ASP A 1 97 ? 26.118 -4.677 -17.437 1.00 47.03 97 ASP A CA 1
ATOM 712 C C . ASP A 1 97 ? 24.603 -4.955 -17.234 1.00 47.03 97 ASP A C 1
ATOM 714 O O . ASP A 1 97 ? 23.766 -4.551 -18.035 1.00 47.03 97 ASP A O 1
ATOM 718 N N . ASP A 1 98 ? 24.206 -5.601 -16.133 1.00 49.41 98 ASP A N 1
ATOM 719 C CA . ASP A 1 98 ? 22.807 -5.907 -15.793 1.00 49.41 98 ASP A CA 1
ATOM 720 C C . ASP A 1 98 ? 22.203 -4.833 -14.864 1.00 49.41 98 ASP A C 1
ATOM 722 O O . ASP A 1 98 ? 21.674 -5.121 -13.784 1.00 49.41 98 ASP A O 1
ATOM 726 N N . GLN A 1 99 ? 22.273 -3.561 -15.272 1.00 56.31 99 GLN A N 1
ATOM 727 C CA . GLN A 1 99 ? 21.656 -2.422 -14.571 1.00 56.31 99 GLN A CA 1
ATOM 728 C C . GLN A 1 99 ? 20.121 -2.483 -14.679 1.00 56.31 99 GLN A C 1
ATOM 730 O O . GLN A 1 99 ? 19.483 -1.764 -15.451 1.00 56.31 99 GLN A O 1
ATOM 735 N N . LYS A 1 100 ? 19.509 -3.393 -13.919 1.00 61.97 100 LYS A N 1
ATOM 736 C CA . LYS A 1 100 ? 18.059 -3.594 -13.870 1.00 61.97 100 LYS A CA 1
ATOM 737 C C . LYS A 1 100 ? 17.383 -2.350 -13.287 1.00 61.97 100 LYS A C 1
ATOM 739 O O . LYS A 1 100 ? 17.791 -1.862 -12.237 1.00 61.97 100 LYS A O 1
ATOM 744 N N . GLU A 1 101 ? 16.325 -1.868 -13.946 1.00 72.31 101 GLU A N 1
ATOM 745 C CA . GLU A 1 101 ? 15.487 -0.767 -13.445 1.00 72.31 101 GLU A CA 1
ATOM 746 C C . GLU A 1 101 ? 15.089 -1.005 -11.980 1.00 72.31 101 GLU A C 1
ATOM 748 O O . GLU A 1 101 ? 14.426 -2.004 -11.649 1.00 72.31 101 GLU A O 1
ATOM 753 N N . ARG A 1 102 ? 15.510 -0.077 -11.115 1.00 84.56 102 ARG A N 1
ATOM 754 C CA . ARG A 1 102 ? 15.145 -0.025 -9.698 1.00 84.56 102 ARG A CA 1
ATOM 755 C C . ARG A 1 102 ? 13.858 0.767 -9.545 1.00 84.56 102 ARG A C 1
ATOM 757 O O . ARG A 1 102 ? 13.687 1.805 -10.188 1.00 84.56 102 ARG A O 1
ATOM 764 N N . LEU A 1 103 ? 12.975 0.285 -8.682 1.00 91.25 103 LEU A N 1
ATOM 765 C CA . LEU A 1 103 ? 11.765 1.009 -8.316 1.00 91.25 103 LEU A CA 1
ATOM 766 C C . LEU A 1 103 ? 11.908 1.587 -6.910 1.00 91.25 103 LEU A C 1
ATOM 768 O O . LEU A 1 103 ? 12.579 1.013 -6.053 1.00 91.25 103 LEU A O 1
ATOM 772 N N . LEU A 1 104 ? 11.253 2.718 -6.695 1.00 92.44 104 LEU A N 1
ATOM 773 C CA . LEU A 1 104 ? 10.968 3.284 -5.389 1.00 92.44 104 LEU A CA 1
ATOM 774 C C . LEU A 1 104 ? 9.499 3.018 -5.059 1.00 92.44 104 LEU A C 1
ATOM 776 O O . LEU A 1 104 ? 8.610 3.390 -5.826 1.00 92.44 104 LEU A O 1
ATOM 780 N N . TRP A 1 105 ? 9.266 2.407 -3.907 1.00 95.31 105 TRP A N 1
ATOM 781 C CA . TRP A 1 105 ? 7.950 2.124 -3.352 1.00 95.31 105 TRP A CA 1
ATOM 782 C C . TRP A 1 105 ? 7.670 3.132 -2.245 1.00 95.31 105 TRP A C 1
ATOM 784 O O . TRP A 1 105 ? 8.333 3.107 -1.212 1.00 95.31 105 TRP A O 1
ATOM 794 N N . ILE A 1 106 ? 6.724 4.033 -2.487 1.00 95.31 106 ILE A N 1
ATOM 795 C CA . ILE A 1 106 ? 6.286 5.058 -1.540 1.00 95.31 106 ILE A CA 1
ATOM 796 C C . ILE A 1 106 ? 5.026 4.534 -0.864 1.00 95.31 106 ILE A C 1
ATOM 798 O O . ILE A 1 106 ? 4.058 4.209 -1.553 1.00 95.31 106 ILE A O 1
ATOM 802 N N . VAL A 1 107 ? 5.051 4.420 0.458 1.00 96.25 107 VAL A N 1
ATOM 803 C CA . VAL A 1 107 ? 4.017 3.721 1.220 1.00 96.25 107 VAL A CA 1
ATOM 804 C C . VAL A 1 107 ? 3.512 4.594 2.357 1.00 96.25 107 VAL A C 1
ATOM 806 O O . VAL A 1 107 ? 4.289 5.014 3.210 1.00 96.25 107 VAL A O 1
ATOM 809 N N . ASP A 1 108 ? 2.200 4.791 2.392 1.00 95.88 108 ASP A N 1
ATOM 810 C CA . ASP A 1 108 ? 1.479 5.174 3.603 1.00 95.88 108 ASP A CA 1
ATOM 811 C C . ASP A 1 108 ? 0.730 3.915 4.085 1.00 95.88 108 ASP A C 1
ATOM 813 O O . ASP A 1 108 ? -0.155 3.401 3.378 1.00 95.88 108 ASP A O 1
ATOM 817 N N . PRO A 1 109 ? 1.155 3.328 5.220 1.00 95.94 109 PRO A N 1
ATOM 818 C CA . PRO A 1 109 ? 0.603 2.075 5.689 1.00 95.94 109 PRO A CA 1
ATOM 819 C C . PRO A 1 109 ? -0.848 2.216 6.145 1.00 95.94 109 PRO A C 1
ATOM 821 O O . PRO A 1 109 ? -1.566 1.230 6.001 1.00 95.94 109 PRO A O 1
ATOM 824 N N . ILE A 1 110 ? -1.284 3.367 6.674 1.00 96.00 110 ILE A N 1
ATOM 825 C CA . ILE A 1 110 ? -2.668 3.637 7.097 1.00 96.00 110 ILE A CA 1
ATOM 826 C C . ILE A 1 110 ? -3.010 5.120 6.855 1.00 96.00 110 ILE A C 1
ATOM 828 O O . ILE A 1 110 ? -3.068 5.932 7.787 1.00 96.00 110 ILE A O 1
ATOM 832 N N . ASP A 1 111 ? -3.406 5.442 5.623 1.00 95.25 111 ASP A N 1
ATOM 833 C CA . ASP A 1 111 ? -3.954 6.763 5.315 1.00 95.25 111 ASP A CA 1
ATOM 834 C C . ASP A 1 111 ? -5.335 6.893 5.973 1.00 95.25 111 ASP A C 1
ATOM 836 O O . ASP A 1 111 ? -6.178 5.987 5.916 1.00 95.25 111 ASP A O 1
ATOM 840 N N . GLY A 1 112 ? -5.583 8.028 6.621 1.00 93.38 112 GLY A N 1
ATOM 841 C CA . GLY A 1 112 ? -6.789 8.257 7.412 1.00 93.38 112 GLY A CA 1
ATOM 842 C C . GLY A 1 112 ? -6.692 7.732 8.846 1.00 93.38 112 GLY A C 1
ATOM 843 O O . GLY A 1 112 ? -7.702 7.326 9.428 1.00 93.38 112 GLY A O 1
ATOM 844 N N . THR A 1 113 ? -5.516 7.803 9.472 1.00 90.19 113 THR A N 1
ATOM 845 C CA . THR A 1 113 ? -5.241 7.352 10.850 1.00 90.19 113 THR A CA 1
ATOM 846 C C . THR A 1 113 ? -6.274 7.823 11.891 1.00 90.19 113 THR A C 1
ATOM 848 O O . THR A 1 113 ? -6.626 7.094 12.819 1.00 90.19 113 THR A O 1
ATOM 851 N N . THR A 1 114 ? -6.828 9.033 11.739 1.00 89.88 114 THR A N 1
ATOM 852 C CA . THR A 1 114 ? -7.899 9.549 12.623 1.00 89.88 114 THR A CA 1
ATOM 853 C C . THR A 1 114 ? -9.193 8.736 12.492 1.00 89.88 114 THR A C 1
ATOM 855 O O . THR A 1 114 ? -9.835 8.407 13.492 1.00 89.88 114 THR A O 1
ATOM 858 N N . ASN A 1 115 ? -9.571 8.372 11.266 1.00 92.44 115 ASN A N 1
ATOM 859 C CA . ASN A 1 115 ? -10.743 7.540 10.997 1.00 92.44 115 ASN A CA 1
ATOM 860 C C . ASN A 1 115 ? -10.513 6.109 11.486 1.00 92.44 115 ASN A C 1
ATOM 862 O O . ASN A 1 115 ? -11.391 5.538 12.133 1.00 92.44 115 ASN A O 1
ATOM 866 N N . PHE A 1 116 ? -9.313 5.572 11.270 1.00 91.94 116 PHE A N 1
ATOM 867 C CA . PHE A 1 116 ? -8.889 4.274 11.789 1.00 91.94 116 PHE A CA 1
ATOM 868 C C . PHE A 1 116 ? -8.991 4.188 13.322 1.00 91.94 116 PHE A C 1
ATOM 870 O O . PHE A 1 116 ? -9.598 3.257 13.867 1.00 91.94 116 PHE A O 1
ATOM 877 N N . GLN A 1 117 ? -8.499 5.214 14.027 1.00 88.25 117 GLN A N 1
ATOM 878 C CA .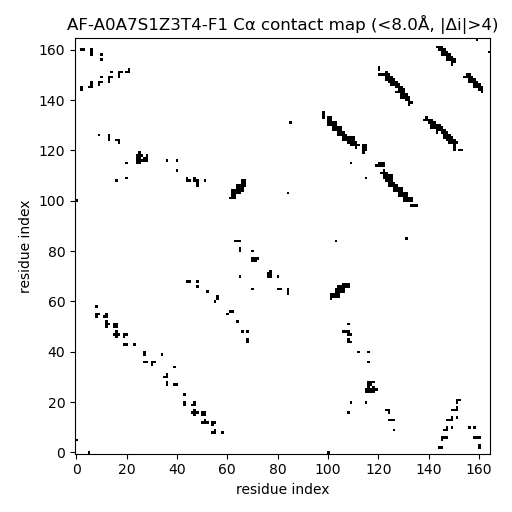 GLN A 1 117 ? -8.648 5.359 15.480 1.00 88.25 117 GLN A CA 1
ATOM 879 C C . GLN A 1 117 ? -10.112 5.362 15.912 1.00 88.25 117 GLN A C 1
ATOM 881 O O . GLN A 1 117 ? -10.471 4.707 16.892 1.00 88.25 117 GLN A O 1
ATOM 886 N N . ALA A 1 118 ? -10.953 6.099 15.185 1.00 87.88 118 ALA A N 1
ATOM 887 C CA . ALA A 1 118 ? -12.381 6.207 15.451 1.00 87.88 118 ALA A CA 1
ATOM 888 C C . ALA A 1 118 ? -13.179 4.952 15.047 1.00 87.88 118 ALA A C 1
ATOM 890 O O . ALA A 1 118 ? -14.350 4.845 15.408 1.00 87.88 118 ALA A O 1
ATOM 891 N N . GLY A 1 119 ? -12.570 4.004 14.326 1.00 88.50 119 GLY A N 1
ATOM 892 C CA . GLY A 1 119 ? -13.252 2.834 13.768 1.00 88.50 119 GLY A CA 1
ATOM 893 C C . GLY A 1 119 ? -14.189 3.165 12.603 1.00 88.50 119 GLY A C 1
ATOM 894 O O . GLY A 1 119 ? -15.083 2.379 12.298 1.00 88.50 119 GLY A O 1
ATOM 895 N N . LEU A 1 120 ? -14.017 4.327 11.970 1.00 92.06 120 LEU A N 1
ATOM 896 C CA . LEU A 1 120 ? -14.768 4.714 10.778 1.00 92.06 120 LEU A CA 1
ATOM 897 C C . LEU A 1 120 ? -14.164 4.023 9.547 1.00 92.06 120 LEU A C 1
ATOM 899 O O . LEU A 1 120 ? -12.943 3.970 9.449 1.00 92.06 120 LEU A O 1
ATOM 903 N N . PRO A 1 121 ? -14.970 3.555 8.577 1.00 93.88 121 PRO A N 1
ATOM 904 C CA . PRO A 1 121 ? -14.507 2.772 7.423 1.00 93.88 121 PRO A CA 1
ATOM 905 C C . PRO A 1 121 ? -13.831 3.626 6.329 1.00 93.88 121 PRO A C 1
ATOM 907 O O . PRO A 1 121 ? -13.965 3.347 5.141 1.00 93.88 121 PRO A O 1
ATOM 910 N N . LEU A 1 122 ? -13.158 4.710 6.719 1.00 95.44 122 LEU A N 1
ATOM 911 C CA . LEU A 1 122 ? -12.580 5.728 5.839 1.00 95.44 122 LEU A CA 1
ATOM 912 C C . LEU A 1 122 ? -11.060 5.810 6.046 1.00 95.44 122 LEU A C 1
ATOM 914 O O . LEU A 1 122 ? -10.533 6.865 6.396 1.00 95.44 122 LEU A O 1
ATOM 918 N N . PHE A 1 123 ? -10.390 4.671 5.894 1.00 96.31 123 PHE A N 1
ATOM 919 C CA . PHE A 1 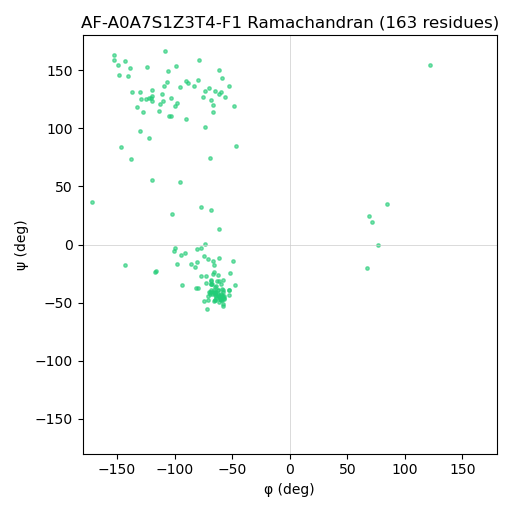123 ? -8.934 4.534 5.915 1.00 96.31 123 PHE A CA 1
ATOM 920 C C . PHE A 1 123 ? -8.502 3.475 4.898 1.00 96.31 123 PHE A C 1
ATOM 922 O O . PHE A 1 123 ? -9.305 2.612 4.519 1.00 96.31 123 PHE A O 1
ATOM 929 N N . CYS A 1 124 ? -7.252 3.533 4.451 1.00 98.12 124 CYS A N 1
ATOM 930 C CA . CYS A 1 124 ? -6.740 2.625 3.430 1.00 98.12 124 CYS A CA 1
ATOM 931 C C . CYS A 1 124 ? -5.229 2.400 3.537 1.00 98.12 124 CYS A C 1
ATOM 933 O O . CYS A 1 124 ? -4.527 3.191 4.154 1.00 98.12 124 CYS A O 1
ATOM 935 N N . ALA A 1 125 ? -4.737 1.339 2.898 1.00 98.25 125 ALA A N 1
ATOM 936 C CA . ALA A 1 125 ? -3.328 1.251 2.521 1.00 98.25 125 ALA A CA 1
ATOM 937 C C . ALA A 1 125 ? -3.119 2.007 1.203 1.00 98.25 125 ALA A C 1
ATOM 939 O O . ALA A 1 125 ? -3.909 1.820 0.268 1.00 98.25 125 ALA A O 1
ATOM 940 N N . SER A 1 126 ? -2.050 2.798 1.112 1.00 98.44 126 SER A N 1
ATOM 941 C CA . SER A 1 126 ? -1.679 3.540 -0.095 1.00 98.44 126 SER A CA 1
ATOM 942 C C . SER A 1 126 ? -0.248 3.212 -0.516 1.00 98.44 126 SER A C 1
ATOM 944 O O . SER A 1 126 ? 0.692 3.317 0.272 1.00 98.44 126 SER A O 1
ATOM 946 N N . ILE A 1 127 ? -0.079 2.779 -1.767 1.00 98.50 127 ILE A N 1
ATOM 947 C CA . ILE A 1 127 ? 1.216 2.388 -2.335 1.00 98.50 127 ILE A CA 1
ATOM 948 C C . ILE A 1 127 ? 1.382 3.048 -3.702 1.00 98.50 127 ILE A C 1
ATOM 950 O O . ILE A 1 127 ? 0.630 2.768 -4.636 1.00 98.50 127 ILE A O 1
ATOM 954 N N . GLY A 1 128 ? 2.404 3.887 -3.842 1.00 97.69 128 GLY A N 1
ATOM 955 C CA . GLY A 1 128 ? 2.863 4.439 -5.114 1.00 97.69 128 GLY A CA 1
ATOM 956 C C . GLY A 1 128 ? 4.176 3.797 -5.549 1.00 97.69 128 GLY A C 1
ATOM 957 O O . GLY A 1 128 ? 5.069 3.582 -4.731 1.00 97.69 128 GLY A O 1
ATOM 958 N N . VAL A 1 129 ? 4.324 3.515 -6.843 1.00 96.19 129 VAL A N 1
ATOM 959 C CA . VAL A 1 129 ? 5.551 2.924 -7.393 1.00 96.19 129 VAL A CA 1
ATOM 960 C C . VAL A 1 129 ? 6.149 3.838 -8.447 1.00 96.19 129 VAL A C 1
ATOM 962 O O . VAL A 1 129 ? 5.486 4.210 -9.419 1.00 96.19 129 VAL A O 1
ATOM 965 N N . VAL A 1 130 ? 7.421 4.178 -8.265 1.00 93.06 130 VAL A N 1
ATOM 966 C CA . VAL A 1 130 ? 8.166 5.113 -9.106 1.00 93.06 130 VAL A CA 1
ATOM 967 C C . VAL A 1 130 ? 9.359 4.402 -9.731 1.00 93.06 130 VAL A C 1
ATOM 969 O O . VAL A 1 130 ? 10.169 3.801 -9.034 1.00 93.06 130 VAL A O 1
ATOM 972 N N . SER A 1 131 ? 9.496 4.486 -11.049 1.00 89.44 131 SER A N 1
ATOM 973 C CA . SER A 1 131 ? 10.704 4.059 -11.748 1.00 89.44 131 SER A CA 1
ATOM 974 C C . SER A 1 131 ? 11.812 5.084 -11.545 1.00 89.44 131 SER A C 1
ATOM 976 O O . SER A 1 131 ? 11.611 6.274 -11.805 1.00 89.44 131 SER A O 1
ATOM 978 N N . LEU A 1 132 ? 12.976 4.625 -11.085 1.00 83.12 132 LEU A N 1
ATOM 979 C CA . LEU A 1 132 ? 14.142 5.475 -10.872 1.00 83.12 132 LEU A CA 1
ATOM 980 C C . LEU A 1 132 ? 15.019 5.531 -12.134 1.00 83.12 132 LEU A C 1
ATOM 982 O O . LEU A 1 132 ? 15.221 4.498 -12.777 1.00 83.12 132 LEU A O 1
ATOM 986 N N . PRO A 1 133 ? 15.581 6.703 -12.488 1.00 72.69 133 PRO A N 1
ATOM 987 C CA . PRO A 1 133 ? 16.512 6.810 -13.605 1.00 72.69 133 PRO A CA 1
ATOM 988 C C . PRO A 1 133 ? 17.760 5.953 -13.369 1.00 72.69 133 PRO A C 1
ATOM 990 O O . PRO A 1 133 ? 18.417 6.067 -12.335 1.00 72.69 133 PRO A O 1
ATOM 993 N N . THR A 1 134 ? 18.118 5.131 -14.351 1.00 69.81 134 THR A N 1
ATOM 994 C CA . THR A 1 134 ? 19.414 4.443 -14.418 1.00 69.81 134 THR A CA 1
ATOM 995 C C . THR A 1 134 ? 20.273 5.063 -15.517 1.00 69.81 134 THR A C 1
ATOM 997 O O . THR A 1 134 ? 19.768 5.789 -16.374 1.00 69.81 134 THR A O 1
ATOM 1000 N N . SER A 1 135 ? 21.570 4.746 -15.539 1.00 61.75 135 SER A N 1
ATOM 1001 C CA . SER A 1 135 ? 22.501 5.125 -16.618 1.00 61.75 135 SER A CA 1
ATOM 1002 C C . SER A 1 135 ? 21.996 4.735 -18.016 1.00 61.75 135 SER A C 1
ATOM 1004 O O . SER A 1 135 ? 22.389 5.338 -19.010 1.00 61.75 135 SER A O 1
ATOM 1006 N N . SER A 1 136 ? 21.126 3.724 -18.071 1.00 57.31 136 SER A N 1
ATOM 1007 C CA . SER A 1 136 ? 20.547 3.120 -19.272 1.00 57.31 136 SER A CA 1
ATOM 1008 C C . SER A 1 136 ? 19.118 3.606 -19.563 1.00 57.31 136 SER A C 1
ATOM 1010 O O . SER A 1 136 ? 18.542 3.240 -20.587 1.00 57.31 136 SER A O 1
ATOM 1012 N N . SER A 1 137 ? 18.517 4.401 -18.670 1.00 62.22 137 SER A N 1
ATOM 1013 C CA . SER A 1 137 ? 17.155 4.915 -18.830 1.00 62.22 137 SER A CA 1
ATOM 1014 C C . SER A 1 137 ? 17.121 6.013 -19.890 1.00 62.22 137 SER A C 1
ATOM 1016 O O . SER A 1 137 ? 17.892 6.969 -19.844 1.00 62.22 137 SER A O 1
ATOM 1018 N N . SER A 1 138 ? 16.170 5.924 -20.823 1.00 58.62 138 SER A N 1
ATOM 1019 C CA . SER A 1 138 ? 15.920 6.989 -21.808 1.00 58.62 138 SER A CA 1
ATOM 1020 C C . SER A 1 138 ? 15.375 8.276 -21.176 1.00 58.62 138 SER A C 1
ATOM 1022 O O . SER A 1 138 ? 15.351 9.319 -21.825 1.00 58.62 138 SER A O 1
ATOM 1024 N N . SER A 1 139 ? 14.928 8.203 -19.920 1.00 61.97 139 SER A N 1
ATOM 1025 C CA . SER A 1 139 ? 14.368 9.316 -19.166 1.00 61.97 139 SER A CA 1
ATOM 1026 C C . SER A 1 139 ? 15.204 9.590 -17.918 1.00 61.97 139 SER A C 1
ATOM 1028 O O . SER A 1 139 ? 15.392 8.707 -17.078 1.00 61.97 139 SER A O 1
ATOM 1030 N N . SER A 1 140 ? 15.687 10.827 -17.784 1.00 67.81 140 SER A N 1
ATOM 1031 C CA . SER A 1 140 ? 16.447 11.285 -16.612 1.00 67.81 140 SER A CA 1
ATOM 1032 C C . SER A 1 140 ? 15.558 11.660 -15.422 1.00 67.81 140 SER A C 1
ATOM 1034 O O . SER A 1 140 ? 16.076 12.039 -14.373 1.00 67.81 140 SER A O 1
ATOM 1036 N N . ILE A 1 141 ? 14.234 11.606 -15.585 1.00 76.94 141 ILE A N 1
ATOM 1037 C CA . ILE A 1 141 ? 13.252 11.993 -14.567 1.00 76.94 141 ILE A CA 1
ATOM 1038 C C . ILE A 1 141 ? 12.544 10.750 -14.014 1.00 76.94 141 ILE A C 1
ATOM 1040 O O . ILE A 1 141 ? 12.162 9.885 -14.801 1.00 76.94 141 ILE A O 1
ATOM 1044 N N . PRO A 1 142 ? 12.354 10.657 -12.682 1.00 83.44 142 PRO A N 1
ATOM 1045 C CA . PRO A 1 142 ? 11.548 9.604 -12.078 1.00 83.44 142 PRO A CA 1
ATOM 1046 C C . PRO A 1 142 ? 10.111 9.619 -12.602 1.00 83.44 142 PRO A C 1
ATOM 1048 O O . PRO A 1 142 ? 9.530 10.685 -12.815 1.00 83.44 142 PRO A O 1
ATOM 1051 N N . GLU A 1 143 ? 9.523 8.439 -12.771 1.00 88.31 143 GLU A N 1
ATOM 1052 C CA . GLU A 1 143 ? 8.180 8.295 -13.335 1.00 88.31 143 GLU A CA 1
ATOM 1053 C C . GLU A 1 143 ? 7.301 7.402 -12.468 1.00 88.31 143 GLU A C 1
ATOM 1055 O O . GLU A 1 143 ? 7.699 6.292 -12.129 1.00 88.31 143 GLU A O 1
ATOM 1060 N N . VAL A 1 144 ? 6.079 7.838 -12.154 1.00 92.56 144 VAL A N 1
ATOM 1061 C CA . VAL A 1 144 ? 5.087 6.962 -11.514 1.00 92.56 144 VAL A CA 1
ATOM 1062 C C . VAL A 1 144 ? 4.655 5.895 -12.519 1.00 92.56 144 VAL A C 1
ATOM 1064 O O . VAL A 1 144 ? 4.228 6.214 -13.634 1.00 92.56 144 VAL A O 1
ATOM 1067 N N . VAL A 1 145 ? 4.792 4.629 -12.131 1.00 94.62 145 VAL A N 1
ATOM 1068 C CA . VAL A 1 145 ? 4.523 3.465 -12.986 1.00 94.62 145 VAL A CA 1
ATOM 1069 C C . VAL A 1 145 ? 3.376 2.593 -12.490 1.00 94.62 145 VAL A C 1
ATOM 1071 O O . VAL A 1 145 ? 2.774 1.900 -13.310 1.00 94.62 145 VAL A O 1
ATOM 1074 N N . ALA A 1 146 ? 3.050 2.644 -11.197 1.00 97.19 146 ALA A N 1
ATOM 1075 C CA . ALA A 1 146 ? 1.894 1.964 -10.620 1.00 97.19 146 ALA A CA 1
ATOM 1076 C C . ALA A 1 146 ? 1.383 2.677 -9.360 1.00 97.19 146 ALA A C 1
ATOM 1078 O O . ALA A 1 146 ? 2.136 3.406 -8.708 1.00 97.19 146 ALA A O 1
ATOM 1079 N N . GLY A 1 147 ? 0.122 2.435 -9.009 1.00 97.88 147 GLY A N 1
ATOM 1080 C CA . GLY A 1 147 ? -0.486 2.885 -7.759 1.00 97.88 147 GLY A CA 1
ATOM 1081 C C . GLY A 1 147 ? -1.553 1.910 -7.270 1.00 97.88 147 GLY A C 1
ATOM 1082 O O . GLY A 1 147 ? -2.240 1.295 -8.084 1.00 97.88 147 GLY A O 1
ATOM 1083 N N . VAL A 1 148 ? -1.683 1.768 -5.951 1.00 98.62 148 VAL A N 1
ATOM 1084 C CA . VAL A 1 148 ? -2.710 0.958 -5.283 1.00 98.62 148 VAL A CA 1
ATOM 1085 C C . VAL A 1 148 ? -3.260 1.724 -4.088 1.00 98.62 148 VAL A C 1
ATOM 1087 O O . VAL A 1 148 ? -2.496 2.207 -3.256 1.00 98.62 148 VAL A O 1
ATOM 1090 N N . ILE A 1 149 ? -4.585 1.776 -3.992 1.00 98.50 149 ILE A N 1
ATOM 1091 C CA . ILE A 1 149 ? -5.339 2.204 -2.818 1.00 98.50 149 ILE A CA 1
ATOM 1092 C C . ILE A 1 149 ? -6.253 1.051 -2.415 1.00 98.50 149 ILE A C 1
ATOM 1094 O O . ILE A 1 149 ? -7.038 0.565 -3.235 1.00 98.50 149 ILE A O 1
ATOM 1098 N N . TYR A 1 150 ? -6.177 0.616 -1.160 1.00 98.69 150 TYR A N 1
ATOM 1099 C CA . TYR A 1 150 ? -7.018 -0.465 -0.649 1.00 98.69 150 TYR A CA 1
ATOM 1100 C C . TYR A 1 150 ? -7.746 -0.069 0.627 1.00 98.69 150 TYR A C 1
ATOM 1102 O O . TYR A 1 150 ? -7.115 0.102 1.669 1.00 98.69 150 TYR A O 1
ATOM 1110 N N . ASN A 1 151 ? -9.076 0.025 0.561 1.00 98.31 151 ASN A N 1
ATOM 1111 C CA . ASN A 1 151 ? -9.928 0.152 1.738 1.00 98.31 151 ASN A CA 1
ATOM 1112 C C . ASN A 1 151 ? -10.335 -1.251 2.220 1.00 98.31 151 ASN A C 1
ATOM 1114 O O . ASN A 1 151 ? -11.186 -1.896 1.595 1.00 98.31 151 ASN A O 1
ATOM 1118 N N . PRO A 1 152 ? -9.791 -1.732 3.349 1.00 97.06 152 PRO A N 1
ATOM 1119 C CA . PRO A 1 152 ? -9.999 -3.109 3.772 1.00 97.06 152 PRO A CA 1
ATOM 1120 C C . PRO A 1 152 ? -11.342 -3.339 4.467 1.00 97.06 152 PRO A C 1
ATOM 1122 O O . PRO A 1 152 ? -11.759 -4.483 4.621 1.00 97.06 152 PRO A O 1
ATOM 1125 N N . VAL A 1 153 ? -12.033 -2.277 4.897 1.00 95.50 153 VAL A N 1
ATOM 1126 C CA . VAL A 1 153 ? -13.363 -2.403 5.512 1.00 95.50 153 VAL A CA 1
ATOM 1127 C C . VAL A 1 153 ? -14.433 -2.578 4.442 1.00 95.50 153 VAL A C 1
ATOM 1129 O O . VAL A 1 153 ? -15.374 -3.345 4.633 1.00 95.50 153 VAL A O 1
ATOM 1132 N N . LEU A 1 154 ? -14.275 -1.882 3.315 1.00 95.56 154 LEU A N 1
ATOM 1133 C CA . LEU A 1 154 ? -15.165 -2.010 2.161 1.00 95.56 154 LEU A CA 1
ATOM 1134 C C . LEU A 1 154 ? -14.759 -3.160 1.226 1.00 95.56 154 LEU A C 1
ATOM 1136 O O . LEU A 1 154 ? -15.572 -3.599 0.418 1.00 95.56 154 LEU A O 1
ATOM 1140 N N . GLY A 1 155 ? -13.527 -3.669 1.344 1.00 96.69 155 GLY A N 1
ATOM 1141 C CA . GLY A 1 155 ? -12.977 -4.668 0.423 1.00 96.69 155 GLY A CA 1
ATOM 1142 C C . GLY A 1 155 ? -12.718 -4.096 -0.973 1.00 96.69 155 GLY A C 1
ATOM 1143 O O . GLY A 1 155 ? -12.723 -4.834 -1.956 1.00 96.69 155 GLY A O 1
ATOM 1144 N N . GLU A 1 156 ? -12.522 -2.781 -1.067 1.00 97.94 156 GLU A N 1
ATOM 1145 C CA . GLU A 1 156 ? -12.379 -2.059 -2.328 1.00 97.94 156 GLU A CA 1
ATOM 1146 C C . GLU A 1 156 ? -10.904 -1.801 -2.620 1.00 97.94 156 GLU A C 1
ATOM 1148 O O . GLU A 1 156 ? -10.218 -1.111 -1.863 1.00 97.94 156 GLU A O 1
ATOM 1153 N N . MET A 1 157 ? -10.428 -2.341 -3.741 1.00 98.25 157 MET A N 1
ATOM 1154 C CA . MET A 1 157 ? -9.086 -2.100 -4.254 1.00 98.25 157 MET A CA 1
ATOM 1155 C C . MET A 1 157 ? -9.171 -1.313 -5.555 1.00 98.25 157 MET A C 1
ATOM 1157 O O . MET A 1 157 ? -9.795 -1.757 -6.516 1.00 98.25 157 MET A O 1
ATOM 1161 N N . THR A 1 158 ? -8.542 -0.143 -5.572 1.00 97.88 158 THR A N 1
ATOM 1162 C CA . THR A 1 158 ? -8.334 0.648 -6.785 1.00 97.88 158 THR A CA 1
ATOM 1163 C C . THR A 1 158 ? -6.855 0.615 -7.112 1.00 97.88 158 THR A C 1
ATOM 1165 O O . THR A 1 158 ? -6.029 0.986 -6.280 1.00 97.88 158 THR A O 1
ATOM 1168 N N . SER A 1 159 ? -6.512 0.170 -8.312 1.00 97.50 159 SER A N 1
ATOM 1169 C CA . SER A 1 159 ? -5.130 0.041 -8.748 1.00 97.50 159 SER A CA 1
ATOM 1170 C C . SER A 1 159 ? -4.987 0.515 -10.189 1.00 97.50 159 SER A C 1
ATOM 1172 O O . SER A 1 159 ? -5.947 0.499 -10.959 1.00 97.50 159 SER A O 1
ATOM 1174 N N . SER A 1 160 ? -3.802 0.999 -10.546 1.00 97.19 160 SER A N 1
ATOM 1175 C CA . SER A 1 160 ? -3.498 1.415 -11.913 1.00 97.19 160 SER A CA 1
ATOM 1176 C C . SER A 1 160 ? -2.027 1.208 -12.234 1.00 97.19 160 SER A C 1
ATOM 1178 O O . SER A 1 160 ? -1.158 1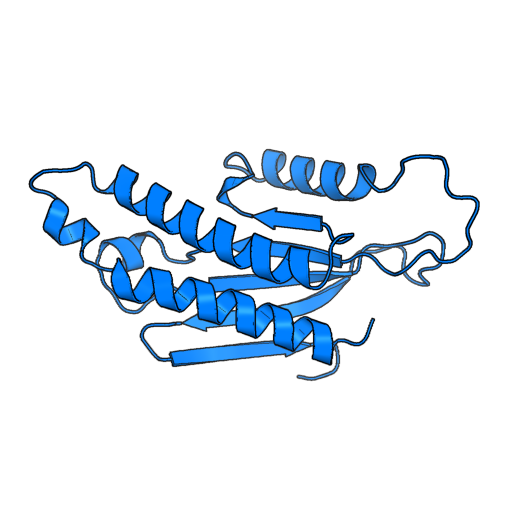.215 -11.357 1.00 97.19 160 SER A O 1
ATOM 1180 N N . ILE A 1 161 ? -1.744 1.035 -13.523 1.00 96.75 161 ILE A N 1
ATOM 1181 C CA . ILE A 1 161 ? -0.387 1.071 -14.068 1.00 96.75 161 ILE A CA 1
ATOM 1182 C C . ILE A 1 161 ? -0.305 2.120 -15.163 1.00 96.75 161 ILE A C 1
ATOM 1184 O O . ILE A 1 161 ? -1.279 2.415 -15.862 1.00 96.75 161 ILE A O 1
ATOM 1188 N N . ARG A 1 162 ? 0.890 2.667 -15.363 1.00 92.69 162 ARG A N 1
ATOM 1189 C CA . ARG A 1 162 ? 1.137 3.621 -16.440 1.00 92.69 162 ARG A CA 1
ATOM 1190 C C . ARG A 1 162 ? 0.747 3.019 -17.793 1.00 92.69 162 ARG A C 1
ATOM 1192 O O . ARG A 1 162 ? 1.204 1.942 -18.164 1.00 92.69 162 ARG A O 1
ATOM 1199 N N . GLY A 1 163 ? -0.084 3.752 -18.532 1.00 89.94 163 GLY A N 1
ATOM 1200 C CA . GLY A 1 163 ? -0.605 3.335 -19.836 1.00 89.94 163 GLY A CA 1
ATOM 1201 C C . GLY A 1 163 ? -1.735 2.298 -19.785 1.00 89.94 163 GLY A C 1
ATOM 1202 O O . GLY A 1 163 ? -2.221 1.921 -20.847 1.00 89.94 163 GLY A O 1
ATOM 1203 N N . GLY A 1 164 ? -2.152 1.847 -18.595 1.00 79.44 164 GLY A N 1
ATOM 1204 C CA . GLY A 1 164 ? -3.186 0.821 -18.412 1.00 79.44 164 GLY A CA 1
ATOM 1205 C C . GLY A 1 164 ? -4.591 1.338 -18.098 1.00 79.44 164 GLY A C 1
ATOM 1206 O O . GLY A 1 164 ? -5.542 0.588 -18.302 1.00 79.44 164 GLY A O 1
ATOM 1207 N N . GLY A 1 165 ? -4.722 2.607 -17.687 1.00 58.34 165 GLY A N 1
ATOM 1208 C CA . GLY A 1 165 ? -5.968 3.130 -17.110 1.00 58.34 165 GLY A CA 1
ATOM 1209 C C . GLY A 1 165 ? -6.068 2.831 -15.624 1.00 58.34 165 GLY A C 1
ATOM 1210 O O . GLY A 1 165 ? -5.624 1.736 -15.216 1.00 58.34 165 GLY A O 1
#

=== Feature glossary ===
Key to the feature types in this record:

— What the protein is —

Primary structure: the covalent order of the twenty standard amino acids along the backbone. Two proteins with the same sequence will (almost always) fold to the same structure; two with 30% identity often share a fold but not the details.

Database cross-references. InterPro integrates a dozen domain/family signature databases into unified entries with residue-range hits. GO terms attach function/process/location labels with evidence codes. CATH codes position the fold in a four-level structural taxonomy. Organism is the NCBI-taxonomy species name.

— Where its atoms are —

The mmCIF block holds the 3D Cartesian coordinates of each backbone atom (N, Cα, C, O) in ångströms. mmCIF is the PDB's canonical archive format — a tagged-loop text representation of the atomic model.

Six rendered views show the 3D structure from the faces of a cube — i.e. along ±x, ±y, ±z. Rendering representation is drawn randomly per protein from cartoon (secondary-structure ribbons), sticks (backbone bonds), or molecular surface; coloring is either N→C rainbow (blue at the N-terminus through red at the C-terminus) or one color per chain.

— Local backbone conformation —

DSSP 8-state secondary structure assigns each residue one of H (α-helix), G (3₁₀-helix), I (π-helix), E (extended β-strand), B (isolated β-bridge), T (hydrogen-bonded turn), S (bend), or '-' (coil). The assignment is computed from backbone hydrogen-bond geometry via the Kabsch–Sander algorithm.

P-SEA three-state annotation labels each residue as helix, strand, or coil based purely on the geometry of the Cα trace. It serves as a fallback when the full backbone (and thus DSSP) is unavailable.

The φ/ψ torsion pair specifies the backbone conformation at each residue. φ rotates about the N–Cα bond, ψ about the Cα–C bond. Steric clashes forbid most of the (φ, ψ) plane — the allowed regions (α-helix basin, β-sheet basin, left-handed helix) are the Ramachandran-allowed regions.

— Global shape and packing —

The geometric summary reports three shape descriptors. Rg (radius of gyration) measures how spread out the Cα atoms are about their centre of mass; compact globular proteins have small Rg, elongated or unfolded ones large. Cα contacts (<8 Å, |i−j|>4) count long-range residue pairs in spatial proximity — high for tightly packed folds, near zero for rods or random coil. The bounding-box extents give the protein's footprint along x, y, z in Å.

Accessible surface area quantifies burial. A residue with SASA near zero is packed into the hydrophobic core; one with SASA >100 Å² sits on the surface. Computed here via the Shrake–Rupley numerical algorithm with a 1.4 Å probe.

Plot images: a contact map (which residues are close in 3D, as an N×N binary image), a Ramachandran scatter (backbone torsion angles, revealing secondary-structure composition at a glance), and — for AlphaFold structures — a PAE heatmap (pairwise prediction confidence).

— Structural neighborhood —

The Foldseek 3Di string encodes local tertiary geometry as a 20-letter alphabet — one character per residue — derived from the relative positions of nearby Cα atoms. Unlike the amino-acid sequence, 3Di is a direct function of the 3D structure, so two proteins with the same fold have similar 3Di strings even at low sequence identity.

Nearest PDB neighbors are the top structural matches found by Foldseek when searching this structure against the entire Protein Data Bank. Each hit reports a TM-score (0 to 1; >0.5 almost always implies the same fold) and an E-value. These are *structural* homologs — they may share no detectable sequence similarity.

— Confidence and disorder —

For AlphaFold models, the B-factor field carries pLDDT — the model's own estimate of local accuracy on a 0–100 scale. Regions with pLDDT<50 should be treated as essentially unmodeled; they often correspond to intrinsically disordered segments.

B-factor (Debye–Waller factor) reflects atomic displacement in the crystal lattice. It is an experimental observable (units Å²), not a prediction; low values mean the atom is pinned down, high values mean it moves or is heterogeneous across the crystal.

Predicted aligned error is AlphaFold's pairwise confidence. Unlike pLDDT (per-residue), PAE is per-residue-pair and captures whether two parts of the structure are correctly placed relative to each other. Units are ångströms of expected positional error.